Protein AF-A0A1B8UQZ3-F1 (afdb_monomer_lite)

Structure (mmCIF, N/CA/C/O backbone):
data_AF-A0A1B8UQZ3-F1
#
_entry.id   AF-A0A1B8UQZ3-F1
#
loop_
_atom_site.group_PDB
_atom_site.id
_atom_site.type_symbol
_atom_site.label_atom_id
_atom_site.label_alt_id
_atom_site.label_comp_id
_atom_site.label_asym_id
_atom_site.label_entity_id
_atom_site.label_seq_id
_atom_site.pdbx_PDB_ins_code
_atom_site.Cartn_x
_atom_site.Cartn_y
_atom_site.Cartn_z
_atom_site.occupancy
_atom_site.B_iso_or_equiv
_atom_site.auth_seq_id
_atom_site.auth_comp_id
_atom_site.auth_asym_id
_atom_site.auth_atom_id
_atom_site.pdbx_PDB_model_num
ATOM 1 N N . MET A 1 1 ? 7.561 -4.300 4.287 1.00 76.69 1 MET A N 1
ATOM 2 C CA . MET A 1 1 ? 6.943 -2.955 4.204 1.00 76.69 1 MET A CA 1
ATOM 3 C C . MET A 1 1 ? 7.929 -1.816 4.407 1.00 76.69 1 MET A C 1
ATOM 5 O O . MET A 1 1 ? 7.969 -0.948 3.551 1.00 76.69 1 MET A O 1
ATOM 9 N N . ALA A 1 2 ? 8.759 -1.813 5.456 1.00 89.25 2 ALA A N 1
ATOM 10 C CA . ALA A 1 2 ? 9.695 -0.706 5.702 1.00 89.25 2 ALA A CA 1
ATOM 11 C C . ALA A 1 2 ? 10.657 -0.414 4.528 1.00 89.25 2 ALA A C 1
ATOM 13 O O . ALA A 1 2 ? 10.803 0.741 4.146 1.00 89.25 2 ALA A O 1
ATOM 14 N N . VAL A 1 3 ? 11.241 -1.450 3.911 1.00 94.75 3 VAL A N 1
ATOM 15 C CA . VAL A 1 3 ? 12.151 -1.290 2.758 1.00 94.75 3 VAL A CA 1
ATOM 16 C C . VAL A 1 3 ? 11.428 -0.699 1.546 1.00 94.75 3 VAL A C 1
ATOM 18 O O . VAL A 1 3 ? 11.882 0.295 0.997 1.00 94.75 3 VAL A O 1
ATOM 21 N N . VAL A 1 4 ? 10.265 -1.249 1.174 1.00 95.06 4 VAL A N 1
ATOM 22 C CA . VAL A 1 4 ? 9.441 -0.718 0.070 1.00 95.06 4 VAL A CA 1
ATOM 23 C C . VAL A 1 4 ? 9.093 0.749 0.314 1.00 95.06 4 VAL A C 1
ATOM 25 O O . VAL A 1 4 ? 9.246 1.568 -0.582 1.00 95.06 4 VAL A O 1
ATOM 28 N N . ASN A 1 5 ? 8.711 1.105 1.542 1.00 94.31 5 ASN A N 1
ATOM 29 C CA . ASN A 1 5 ? 8.406 2.485 1.909 1.00 94.31 5 ASN A CA 1
ATOM 30 C C . ASN A 1 5 ? 9.618 3.421 1.766 1.00 94.31 5 ASN A C 1
ATOM 32 O O . ASN A 1 5 ? 9.499 4.495 1.183 1.00 94.31 5 ASN A O 1
ATOM 36 N N . ALA A 1 6 ? 10.790 3.006 2.255 1.00 94.00 6 ALA A N 1
ATOM 37 C CA . ALA A 1 6 ? 12.022 3.788 2.145 1.00 94.00 6 ALA A CA 1
ATOM 38 C C . ALA A 1 6 ? 12.474 3.995 0.688 1.00 94.00 6 ALA A C 1
ATOM 40 O O . ALA A 1 6 ? 13.054 5.028 0.370 1.00 94.00 6 ALA A O 1
ATOM 41 N N . LEU A 1 7 ? 12.193 3.029 -0.191 1.00 96.06 7 LEU A N 1
ATOM 42 C CA . LEU A 1 7 ? 12.592 3.036 -1.602 1.00 96.06 7 LEU A CA 1
ATOM 43 C C . LEU A 1 7 ? 11.508 3.585 -2.553 1.00 96.06 7 LEU A C 1
ATOM 45 O O . LEU A 1 7 ? 11.683 3.561 -3.772 1.00 96.06 7 LEU A O 1
ATOM 49 N N . SER A 1 8 ? 10.391 4.078 -2.014 1.00 95.81 8 SER A N 1
ATOM 50 C CA . SER A 1 8 ? 9.296 4.673 -2.787 1.00 95.81 8 SER A CA 1
ATOM 51 C C . SER A 1 8 ? 9.330 6.198 -2.702 1.00 95.81 8 SER A C 1
ATOM 53 O O . SER A 1 8 ? 9.510 6.755 -1.617 1.00 95.81 8 SER A O 1
ATOM 55 N N . SER A 1 9 ? 9.074 6.901 -3.809 1.00 96.81 9 SER A N 1
ATOM 56 C CA . SER A 1 9 ? 8.877 8.356 -3.762 1.00 96.81 9 SER A CA 1
ATOM 57 C C . SER A 1 9 ? 7.618 8.702 -2.969 1.00 96.81 9 SER A C 1
ATOM 59 O O . SER A 1 9 ? 7.627 9.631 -2.163 1.00 96.81 9 SER A O 1
ATOM 61 N N . ASN A 1 10 ? 6.554 7.919 -3.158 1.00 97.62 10 ASN A N 1
ATOM 62 C CA . ASN A 1 10 ? 5.257 8.067 -2.513 1.00 97.62 10 ASN A CA 1
ATOM 63 C C . ASN A 1 10 ? 4.715 6.688 -2.141 1.00 97.62 10 ASN A C 1
ATOM 65 O O . ASN A 1 10 ? 4.817 5.751 -2.930 1.00 97.62 10 ASN A O 1
ATOM 69 N N . LEU A 1 11 ? 4.099 6.576 -0.968 1.00 98.31 11 LEU A N 1
ATOM 70 C CA . LEU A 1 11 ? 3.391 5.370 -0.552 1.00 98.31 11 LEU A CA 1
ATOM 71 C C . LEU A 1 11 ? 2.151 5.749 0.258 1.00 98.31 11 LEU A C 1
ATOM 73 O O . LEU A 1 11 ? 2.229 6.564 1.174 1.00 98.31 11 LEU A O 1
ATOM 77 N N . SER A 1 12 ? 1.015 5.139 -0.056 1.00 98.19 12 SER A N 1
ATOM 78 C CA . SER A 1 12 ? -0.239 5.260 0.686 1.00 98.19 12 SER A CA 1
ATOM 79 C C . SER A 1 12 ? -0.641 3.894 1.226 1.00 98.19 12 SER A C 1
ATOM 81 O O . SER A 1 12 ? -0.676 2.911 0.487 1.00 98.19 12 SER A O 1
ATOM 83 N N . VAL A 1 13 ? -0.959 3.841 2.518 1.00 98.00 13 VAL A N 1
ATOM 84 C CA . VAL A 1 13 ? -1.542 2.662 3.165 1.00 98.00 13 VAL A CA 1
ATOM 85 C C . VAL A 1 13 ? -2.982 2.981 3.521 1.00 98.00 13 VAL A C 1
ATOM 87 O O . VAL A 1 13 ? -3.230 3.963 4.222 1.00 98.00 13 VAL A O 1
ATOM 90 N N . GLU A 1 14 ? -3.909 2.139 3.076 1.00 98.25 14 GLU A N 1
ATOM 91 C CA . GLU A 1 14 ? -5.312 2.170 3.475 1.00 98.25 14 GLU A CA 1
ATOM 92 C C . GLU A 1 14 ? -5.671 0.881 4.215 1.00 98.25 14 GLU A C 1
ATOM 94 O O . GLU A 1 14 ? -5.427 -0.218 3.723 1.00 98.25 14 GLU A O 1
ATOM 99 N N . ILE A 1 15 ? -6.247 1.009 5.407 1.00 98.38 15 ILE A N 1
ATOM 100 C CA . ILE A 1 15 ? -6.627 -0.113 6.268 1.00 98.38 15 ILE A CA 1
ATOM 101 C C . ILE A 1 15 ? -8.135 -0.045 6.483 1.00 98.38 15 ILE A C 1
ATOM 103 O O . ILE A 1 15 ? -8.643 0.943 7.011 1.00 98.38 15 ILE A O 1
ATOM 107 N N . ARG A 1 16 ? -8.849 -1.098 6.091 1.00 98.50 16 ARG A N 1
ATOM 108 C CA . ARG A 1 16 ? -10.289 -1.274 6.297 1.00 98.50 16 ARG A CA 1
ATOM 109 C C . ARG A 1 16 ? -10.491 -2.188 7.500 1.00 98.50 16 ARG A C 1
ATOM 111 O O . ARG A 1 16 ? -10.134 -3.366 7.447 1.00 98.50 16 ARG A O 1
ATOM 118 N N . ARG A 1 17 ? -10.979 -1.637 8.613 1.00 97.62 17 ARG A N 1
ATOM 119 C CA . ARG A 1 17 ? -11.173 -2.364 9.878 1.00 97.62 17 ARG A CA 1
ATOM 120 C C . ARG A 1 17 ? -12.219 -1.667 10.747 1.00 97.62 17 ARG A C 1
ATOM 122 O O . ARG A 1 17 ? -12.286 -0.444 10.758 1.00 97.62 17 ARG A O 1
ATOM 129 N N . GLU A 1 18 ? -13.010 -2.443 11.493 1.00 96.81 18 GLU A N 1
ATOM 130 C CA . GLU A 1 18 ? -13.987 -1.920 12.472 1.00 96.81 18 GLU A CA 1
ATOM 131 C C . GLU A 1 18 ? -14.958 -0.893 11.863 1.00 96.81 18 GLU A C 1
ATOM 133 O O . GLU A 1 18 ? -15.251 0.155 12.438 1.00 96.81 18 GLU A O 1
ATOM 138 N N . GLY A 1 19 ? -15.437 -1.176 10.649 1.00 97.75 19 GLY A N 1
ATOM 139 C CA . GLY A 1 19 ? -16.387 -0.311 9.953 1.00 97.75 19 GLY A CA 1
ATOM 140 C C . GLY A 1 19 ? -15.780 0.964 9.356 1.00 97.75 19 GLY A C 1
ATOM 141 O O . GLY A 1 19 ? -16.520 1.822 8.874 1.00 97.75 19 GLY A O 1
ATOM 142 N N . ARG A 1 20 ? -14.452 1.142 9.415 1.00 98.44 20 ARG A N 1
ATOM 143 C CA . ARG A 1 20 ? -13.755 2.386 9.054 1.00 98.44 20 ARG A CA 1
ATOM 144 C C . ARG A 1 20 ? -12.598 2.146 8.092 1.00 98.44 20 ARG A C 1
ATOM 146 O O . ARG A 1 20 ? -11.953 1.100 8.111 1.00 98.44 20 ARG A O 1
ATOM 153 N N . VAL A 1 21 ? -12.322 3.159 7.275 1.00 98.56 21 VAL A N 1
ATOM 154 C CA . VAL A 1 21 ? -11.137 3.233 6.417 1.00 98.56 21 VAL A CA 1
ATOM 155 C C . VAL A 1 21 ? -10.142 4.192 7.054 1.00 98.56 21 VAL A C 1
ATOM 157 O O . VAL A 1 21 ? -10.431 5.377 7.221 1.00 98.56 21 VAL A O 1
ATOM 160 N N . PHE A 1 22 ? -8.964 3.692 7.397 1.00 98.50 22 PHE A N 1
ATOM 161 C CA . PHE A 1 22 ? -7.845 4.477 7.901 1.00 98.50 22 PHE A CA 1
ATOM 162 C C . PHE A 1 22 ? -6.816 4.665 6.795 1.00 98.50 22 PHE A C 1
ATOM 164 O O . PHE A 1 22 ? -6.546 3.726 6.056 1.00 98.50 22 PHE A O 1
ATOM 171 N N . ARG A 1 23 ? -6.210 5.849 6.695 1.00 98.38 23 ARG A N 1
ATOM 172 C CA . ARG A 1 23 ? -5.170 6.139 5.706 1.00 98.38 23 ARG A CA 1
ATOM 173 C C . ARG A 1 23 ? -3.972 6.843 6.314 1.00 98.38 23 ARG A C 1
ATOM 175 O O . ARG A 1 23 ? -4.125 7.742 7.145 1.00 98.38 23 ARG A O 1
ATOM 182 N N . GLN A 1 24 ? -2.788 6.469 5.846 1.00 98.38 24 GLN A N 1
ATOM 183 C CA . GLN A 1 24 ? -1.543 7.177 6.112 1.00 98.38 24 GLN A CA 1
ATOM 184 C C . GLN A 1 24 ? -0.697 7.232 4.841 1.00 98.38 24 GLN A C 1
ATOM 186 O O . GLN A 1 24 ? -0.558 6.232 4.138 1.00 98.38 24 GLN A O 1
ATOM 191 N N . ASP A 1 25 ? -0.139 8.406 4.556 1.00 98.31 25 ASP A N 1
ATOM 192 C CA . ASP A 1 25 ? 0.711 8.633 3.389 1.00 98.31 25 ASP A CA 1
ATOM 193 C C . ASP A 1 25 ? 2.155 8.878 3.825 1.00 98.31 25 ASP A C 1
ATOM 195 O O . ASP A 1 25 ? 2.419 9.440 4.894 1.00 98.31 25 ASP A O 1
ATOM 199 N N . TYR A 1 26 ? 3.082 8.476 2.967 1.00 98.12 26 TYR A N 1
ATOM 200 C CA . TYR A 1 26 ? 4.517 8.562 3.160 1.00 98.12 26 TYR A CA 1
ATOM 201 C C . TYR A 1 26 ? 5.181 9.143 1.914 1.00 98.12 26 TYR A C 1
ATOM 203 O O . TYR A 1 26 ? 4.725 8.931 0.787 1.00 98.12 26 TYR A O 1
ATOM 211 N N . LYS A 1 27 ? 6.290 9.851 2.128 1.00 97.31 27 LYS A N 1
ATOM 212 C CA . LYS A 1 27 ? 7.187 10.331 1.077 1.00 97.31 27 LYS A CA 1
ATOM 213 C C . LYS A 1 27 ? 8.607 9.921 1.439 1.00 97.31 27 LYS A C 1
ATOM 215 O O . LYS A 1 27 ? 9.089 10.329 2.494 1.00 97.31 27 LYS A O 1
ATOM 220 N N . GLN A 1 28 ? 9.243 9.095 0.606 1.00 95.44 28 GLN A N 1
ATOM 221 C CA . GLN A 1 28 ? 10.592 8.561 0.856 1.00 95.44 28 GLN A CA 1
ATOM 222 C C . GLN A 1 28 ? 10.744 7.978 2.276 1.00 95.44 28 GLN A C 1
ATOM 224 O O . GLN A 1 28 ? 11.660 8.318 3.021 1.00 95.44 28 GLN A O 1
ATOM 229 N N . GLY A 1 29 ? 9.780 7.153 2.697 1.00 94.31 29 GLY A N 1
ATOM 230 C CA . GLY A 1 29 ? 9.755 6.536 4.027 1.00 94.31 29 GLY A CA 1
ATOM 231 C C . GLY A 1 29 ? 9.209 7.406 5.166 1.00 94.31 29 GLY A C 1
ATOM 232 O O . GLY A 1 29 ? 8.873 6.874 6.224 1.00 94.31 29 GLY A O 1
ATOM 233 N N . ILE A 1 30 ? 9.067 8.720 4.972 1.00 97.12 30 ILE A N 1
ATOM 234 C CA . ILE A 1 30 ? 8.688 9.659 6.034 1.00 97.12 30 ILE A CA 1
ATOM 235 C C . ILE A 1 30 ? 7.160 9.830 6.068 1.00 97.12 30 ILE A C 1
ATOM 237 O O . ILE A 1 30 ? 6.578 10.174 5.036 1.00 97.12 30 ILE A O 1
ATOM 241 N N . PRO A 1 31 ? 6.486 9.644 7.220 1.00 97.50 31 PRO A N 1
ATOM 242 C CA . PRO A 1 31 ? 5.059 9.931 7.367 1.00 97.50 31 PRO A CA 1
ATOM 243 C C . PRO A 1 31 ? 4.714 11.383 7.018 1.00 97.50 31 PRO A C 1
ATOM 245 O O . PRO A 1 31 ? 5.352 12.307 7.514 1.00 97.50 31 PRO A O 1
ATOM 248 N N . GLN A 1 32 ? 3.664 11.596 6.227 1.00 98.12 32 GLN A N 1
ATOM 249 C CA . GLN A 1 32 ? 3.180 12.932 5.841 1.00 98.12 32 GLN A CA 1
ATOM 250 C C . GLN A 1 32 ? 2.078 13.465 6.771 1.00 98.12 32 GLN A C 1
ATOM 252 O O . GLN A 1 32 ? 1.382 14.427 6.460 1.00 98.12 32 GLN A O 1
ATOM 257 N N . GLY A 1 33 ? 1.893 12.821 7.922 1.00 96.12 33 GLY A N 1
ATOM 258 C CA . GLY A 1 33 ? 0.878 13.167 8.903 1.00 96.12 33 GLY A CA 1
ATOM 259 C C . GLY A 1 33 ? 0.566 11.996 9.824 1.00 96.12 33 GLY A C 1
ATOM 260 O O . GLY A 1 33 ? 1.172 10.923 9.741 1.00 96.12 33 GLY A O 1
ATOM 261 N N . ARG A 1 34 ? -0.404 12.215 10.711 1.00 96.94 34 ARG A N 1
ATOM 262 C CA . ARG A 1 34 ? -0.961 11.152 11.553 1.00 96.94 34 ARG A CA 1
ATOM 263 C C . ARG A 1 34 ? -1.906 10.271 10.735 1.00 96.94 34 ARG A C 1
ATOM 265 O O . ARG A 1 34 ? -2.471 10.715 9.735 1.00 96.94 34 ARG A O 1
ATOM 272 N N . LEU A 1 35 ? -2.098 9.039 11.198 1.00 96.81 35 LEU A N 1
ATOM 273 C CA . LEU A 1 35 ? -3.144 8.153 10.695 1.00 96.81 35 LEU A CA 1
ATOM 274 C C . LEU A 1 35 ? -4.502 8.857 10.809 1.00 96.81 35 LEU A C 1
ATOM 276 O O . LEU A 1 35 ? -4.845 9.375 11.875 1.00 96.81 35 LEU A O 1
ATOM 280 N N . ARG A 1 36 ? -5.267 8.879 9.718 1.00 97.88 36 ARG A N 1
ATOM 281 C CA . ARG A 1 36 ? -6.573 9.546 9.654 1.00 97.88 36 ARG A CA 1
ATOM 282 C C . ARG A 1 36 ? -7.664 8.578 9.229 1.00 97.88 36 ARG A C 1
ATOM 284 O O . ARG A 1 36 ? -7.423 7.707 8.401 1.00 97.88 36 ARG A O 1
ATOM 291 N N . THR A 1 37 ? -8.867 8.756 9.765 1.00 98.12 37 THR A N 1
ATOM 292 C CA . THR A 1 37 ? -10.060 8.067 9.254 1.00 98.12 37 THR A CA 1
ATOM 293 C C . THR A 1 37 ? -10.549 8.823 8.022 1.00 98.12 37 THR A C 1
ATOM 295 O O . THR A 1 37 ? -10.768 10.029 8.107 1.00 98.12 37 THR A O 1
ATOM 298 N N . ILE A 1 38 ? -10.688 8.137 6.888 1.00 97.69 38 ILE A N 1
ATOM 299 C CA . ILE A 1 38 ? -11.084 8.733 5.601 1.00 97.69 38 ILE A CA 1
ATOM 300 C C . ILE A 1 38 ? -12.459 8.269 5.108 1.00 97.69 38 ILE A C 1
ATOM 302 O O . ILE A 1 38 ? -12.932 8.764 4.092 1.00 97.69 38 ILE A O 1
ATOM 306 N N . GLY A 1 39 ? -13.110 7.340 5.811 1.00 97.31 39 GLY A N 1
ATOM 307 C CA . GLY A 1 39 ? -14.440 6.867 5.438 1.00 97.31 39 GLY A CA 1
ATOM 308 C C . GLY A 1 39 ? -14.946 5.715 6.298 1.00 97.31 39 GLY A C 1
ATOM 309 O O . GLY A 1 39 ? -14.274 5.269 7.231 1.00 97.31 39 GLY A O 1
ATOM 310 N N . ILE A 1 40 ? -16.137 5.235 5.948 1.00 98.00 40 ILE A N 1
ATOM 311 C CA . ILE A 1 40 ? -16.758 4.021 6.487 1.00 98.00 40 ILE A CA 1
ATOM 312 C C . ILE A 1 40 ? -16.713 2.909 5.436 1.00 98.00 40 ILE A C 1
ATOM 314 O O . ILE A 1 40 ? -16.678 3.184 4.240 1.00 98.00 40 ILE A O 1
ATOM 318 N N . THR A 1 41 ? -16.691 1.654 5.868 1.00 98.00 41 THR A N 1
ATOM 319 C CA . THR A 1 41 ? -16.650 0.484 4.977 1.00 98.00 41 THR A CA 1
ATOM 320 C C . THR A 1 41 ? -17.252 -0.727 5.681 1.00 9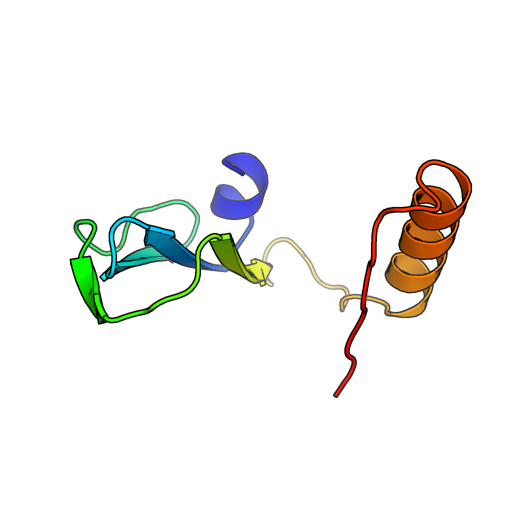8.00 41 THR A C 1
ATOM 322 O O . THR A 1 41 ? -17.189 -0.811 6.904 1.00 98.00 41 THR A O 1
ATOM 325 N N . GLN A 1 42 ? -17.845 -1.649 4.925 1.00 97.75 42 GLN A N 1
ATOM 326 C CA . GLN A 1 42 ? -18.270 -2.956 5.444 1.00 97.75 42 GLN A CA 1
ATOM 327 C C . GLN A 1 42 ? -17.196 -4.032 5.234 1.00 97.75 42 GLN A C 1
ATOM 329 O O . GLN A 1 42 ? -17.283 -5.112 5.814 1.00 97.75 42 GLN A O 1
ATOM 334 N N . ASP A 1 43 ? -16.166 -3.717 4.449 1.00 97.31 43 ASP A N 1
ATOM 335 C CA . ASP A 1 43 ? -15.103 -4.642 4.097 1.00 97.31 43 ASP A CA 1
ATOM 336 C C . ASP A 1 43 ? -13.971 -4.609 5.123 1.00 97.31 43 ASP A C 1
ATOM 338 O O . ASP A 1 43 ? -13.829 -3.686 5.935 1.00 97.31 43 ASP A O 1
ATOM 342 N N . THR A 1 44 ? -13.106 -5.614 5.040 1.00 98.19 44 THR A N 1
ATOM 343 C CA . THR A 1 44 ? -11.840 -5.641 5.769 1.00 98.19 44 THR A CA 1
ATOM 344 C C . THR A 1 44 ? -10.679 -5.852 4.812 1.00 9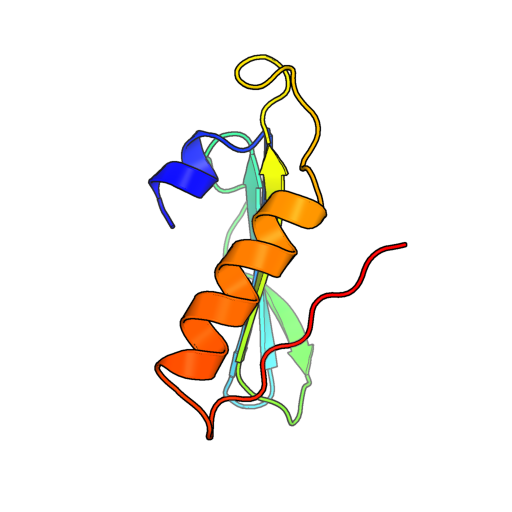8.19 44 THR A C 1
ATOM 346 O O . THR A 1 44 ? -10.847 -6.400 3.725 1.00 98.19 44 THR A O 1
ATOM 349 N N . GLY A 1 45 ? -9.493 -5.393 5.200 1.00 97.75 45 GLY A N 1
ATOM 350 C CA . GLY A 1 45 ? -8.277 -5.618 4.428 1.00 97.75 45 GLY A C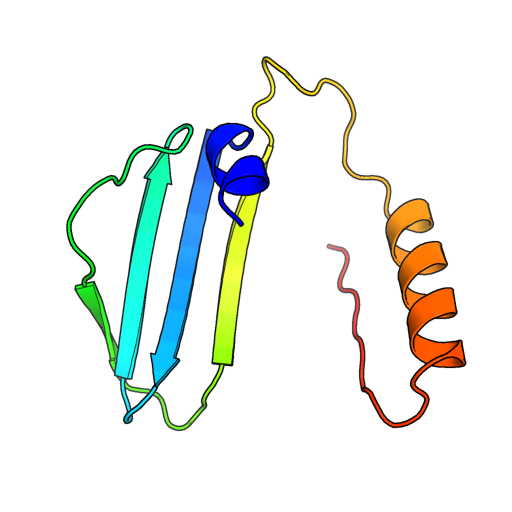A 1
ATOM 351 C C . GLY A 1 45 ? -7.340 -4.423 4.424 1.00 97.75 45 GLY A C 1
ATOM 352 O O . GLY A 1 45 ? -7.605 -3.386 5.034 1.00 97.75 45 GLY A O 1
ATOM 353 N N . THR A 1 46 ? -6.236 -4.580 3.705 1.00 97.88 46 THR A N 1
ATOM 354 C CA . THR A 1 46 ? -5.186 -3.569 3.596 1.00 97.88 46 THR A CA 1
ATOM 355 C C . THR A 1 46 ? -4.866 -3.351 2.128 1.00 97.88 46 THR A C 1
ATOM 357 O O . THR A 1 46 ? -4.614 -4.308 1.401 1.00 97.88 46 THR A O 1
ATOM 360 N N . SER A 1 47 ? -4.842 -2.095 1.701 1.00 97.50 47 SER A N 1
ATOM 361 C CA . SER A 1 47 ? -4.387 -1.692 0.375 1.00 97.50 47 SER A CA 1
ATOM 362 C C . SER A 1 47 ? -3.108 -0.879 0.523 1.00 97.50 47 SER A C 1
ATOM 364 O O . SER A 1 47 ? -3.012 -0.002 1.383 1.00 97.50 47 SER A O 1
ATOM 366 N N . ILE A 1 48 ? -2.116 -1.185 -0.308 1.00 97.69 48 ILE A N 1
ATOM 367 C CA . ILE A 1 48 ? -0.855 -0.450 -0.363 1.00 97.69 48 ILE A CA 1
ATOM 368 C C . ILE A 1 48 ? -0.661 -0.003 -1.802 1.00 97.69 48 ILE A C 1
ATOM 370 O O . ILE A 1 48 ? -0.580 -0.834 -2.702 1.00 97.69 48 ILE A O 1
ATOM 374 N N . THR A 1 49 ? -0.558 1.305 -1.994 1.00 97.31 49 THR A N 1
ATOM 375 C CA . THR A 1 49 ? -0.262 1.920 -3.288 1.00 97.31 49 THR A CA 1
ATOM 376 C C . THR A 1 49 ? 1.071 2.628 -3.162 1.00 97.31 49 THR A C 1
ATOM 378 O O . THR A 1 49 ? 1.247 3.431 -2.248 1.00 97.31 49 THR A O 1
ATOM 381 N N . PHE A 1 50 ? 2.023 2.349 -4.046 1.00 97.00 50 PHE A N 1
ATOM 382 C CA . PHE A 1 50 ? 3.336 2.983 -3.997 1.00 97.00 50 PHE A CA 1
ATOM 383 C C . PHE A 1 50 ? 3.844 3.335 -5.390 1.00 97.00 50 PHE A C 1
ATOM 385 O O . PHE A 1 50 ? 3.471 2.708 -6.378 1.00 97.00 50 PHE A O 1
ATOM 392 N N . LEU A 1 51 ? 4.710 4.343 -5.437 1.00 95.94 51 LEU A N 1
ATOM 393 C CA . LEU A 1 51 ? 5.454 4.750 -6.619 1.00 95.94 51 LEU A CA 1
ATOM 394 C C . LEU A 1 51 ? 6.951 4.582 -6.319 1.00 95.94 51 LEU A C 1
ATOM 396 O O . LEU A 1 51 ? 7.432 5.225 -5.378 1.00 95.94 51 LEU A O 1
ATOM 400 N N . PRO A 1 52 ? 7.689 3.730 -7.057 1.00 96.12 52 PRO A N 1
ATOM 401 C CA . PRO A 1 52 ? 9.135 3.596 -6.891 1.00 96.12 52 PRO A CA 1
ATOM 402 C C . PRO A 1 52 ? 9.857 4.943 -7.024 1.00 96.12 52 PRO A C 1
ATOM 404 O O . PRO A 1 52 ? 9.450 5.799 -7.808 1.00 96.12 52 PRO A O 1
ATOM 407 N N . ASP A 1 53 ? 10.936 5.155 -6.266 1.00 95.75 53 ASP A N 1
ATOM 408 C CA . ASP A 1 53 ? 11.739 6.371 -6.427 1.00 95.75 53 ASP A CA 1
ATOM 409 C C . ASP A 1 53 ? 12.527 6.326 -7.748 1.00 95.75 53 ASP A C 1
ATOM 411 O O . ASP A 1 53 ? 13.492 5.573 -7.881 1.00 95.75 53 ASP A O 1
ATOM 415 N N . ASN A 1 54 ? 12.150 7.176 -8.708 1.00 94.06 54 ASN A N 1
ATOM 416 C CA . ASN A 1 54 ? 12.784 7.264 -10.031 1.00 94.06 54 ASN A CA 1
ATOM 417 C C . ASN A 1 54 ? 14.274 7.664 -9.995 1.00 94.06 54 ASN A C 1
ATOM 419 O O . ASN A 1 54 ? 14.979 7.544 -10.998 1.00 94.06 54 ASN A O 1
ATOM 423 N N . LYS A 1 55 ? 14.787 8.165 -8.861 1.00 93.69 55 LYS A N 1
ATOM 424 C CA . LYS A 1 55 ? 16.231 8.399 -8.680 1.00 93.69 55 LYS A CA 1
ATOM 425 C C . LYS A 1 55 ? 16.991 7.100 -8.417 1.00 93.69 55 LYS A C 1
ATOM 427 O O . LYS A 1 55 ? 18.177 7.022 -8.734 1.00 93.69 55 LYS A O 1
ATOM 432 N N . LEU A 1 56 ? 16.317 6.110 -7.8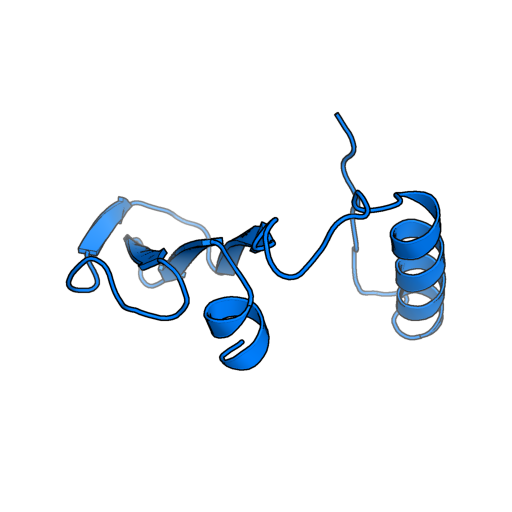34 1.00 93.25 56 LEU A N 1
ATOM 433 C CA . LEU A 1 56 ? 16.869 4.803 -7.477 1.00 93.25 56 LEU A CA 1
ATOM 434 C C . LEU A 1 56 ? 16.557 3.750 -8.547 1.00 93.25 56 LEU A C 1
ATOM 436 O O . LEU A 1 56 ? 17.424 2.947 -8.883 1.00 93.25 56 LEU A O 1
ATOM 440 N N . PHE A 1 57 ? 15.352 3.785 -9.118 1.00 94.12 57 PHE A N 1
ATOM 441 C CA . PHE A 1 57 ? 14.886 2.846 -10.135 1.00 94.12 57 PHE A CA 1
ATOM 442 C C . PHE A 1 57 ? 14.670 3.560 -11.465 1.00 94.12 57 PHE A C 1
ATOM 444 O O . PHE A 1 57 ? 13.984 4.572 -11.533 1.00 94.12 57 PHE A O 1
ATOM 451 N N . ARG A 1 58 ? 15.262 3.027 -12.537 1.00 91.12 58 ARG A N 1
ATOM 452 C CA . ARG A 1 58 ? 15.155 3.596 -13.895 1.00 91.12 58 ARG A CA 1
ATOM 453 C C . ARG A 1 58 ? 14.295 2.763 -14.841 1.00 91.12 58 ARG A C 1
ATOM 455 O O . ARG A 1 58 ? 13.981 3.226 -15.930 1.00 91.12 58 ARG A O 1
ATOM 462 N N . LEU A 1 59 ? 13.970 1.537 -14.443 1.00 89.88 59 LEU A N 1
ATOM 463 C CA . LEU A 1 59 ? 13.178 0.603 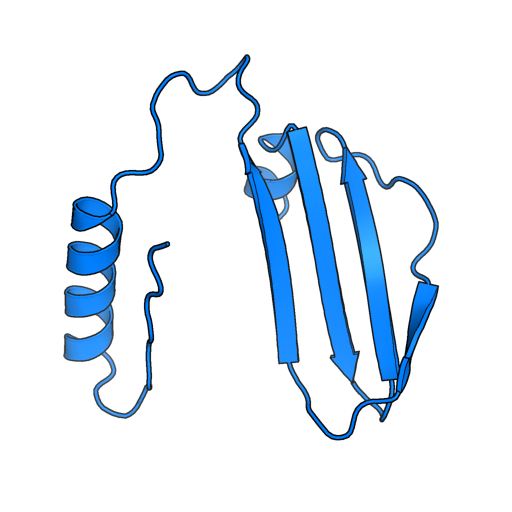-15.231 1.00 89.88 59 LEU A CA 1
ATOM 464 C C . LEU A 1 59 ? 11.719 0.666 -14.784 1.00 89.88 59 LEU A C 1
ATOM 466 O O . LEU A 1 59 ? 11.435 0.852 -13.598 1.00 89.88 59 LEU A O 1
ATOM 470 N N . ALA A 1 60 ? 10.814 0.517 -15.748 1.00 88.88 60 ALA A N 1
ATOM 471 C CA . ALA A 1 60 ? 9.397 0.357 -15.473 1.00 88.88 60 ALA A CA 1
ATOM 472 C C . ALA A 1 60 ? 9.121 -1.018 -14.845 1.00 88.88 60 ALA A C 1
ATOM 474 O O . ALA A 1 60 ? 9.945 -1.930 -14.908 1.00 88.88 60 ALA A O 1
ATOM 475 N N . ILE A 1 61 ? 7.946 -1.158 -14.238 1.00 90.56 61 ILE A N 1
ATOM 476 C CA . ILE A 1 61 ? 7.463 -2.454 -13.764 1.00 90.56 61 ILE A CA 1
ATOM 477 C C . ILE A 1 61 ? 7.049 -3.276 -14.987 1.00 90.56 61 ILE A C 1
ATOM 479 O O . ILE A 1 61 ? 6.219 -2.836 -15.777 1.00 90.56 61 ILE A O 1
ATOM 483 N N . GLU A 1 62 ? 7.620 -4.467 -15.128 1.00 93.56 62 GLU A N 1
ATOM 484 C CA . GLU A 1 62 ? 7.316 -5.380 -16.229 1.00 93.56 62 GLU A CA 1
ATOM 485 C C . GLU A 1 62 ? 6.205 -6.355 -15.821 1.00 93.56 62 GLU A C 1
ATOM 487 O O . GLU A 1 62 ? 6.349 -7.121 -14.863 1.00 93.56 62 GLU A O 1
ATOM 492 N N . TYR A 1 63 ? 5.092 -6.334 -16.559 1.00 93.94 63 TYR A N 1
ATOM 493 C CA . TYR A 1 63 ? 3.924 -7.179 -16.290 1.00 93.94 63 TYR A CA 1
ATOM 494 C C . TYR A 1 63 ? 4.262 -8.675 -16.305 1.00 93.94 63 TYR A C 1
ATOM 496 O O . TYR A 1 63 ? 3.839 -9.407 -15.411 1.00 93.94 63 TYR A O 1
ATOM 504 N N . ASP A 1 64 ? 5.068 -9.123 -17.268 1.00 94.81 64 ASP A N 1
ATOM 505 C CA . ASP A 1 64 ? 5.393 -10.544 -17.441 1.00 94.81 64 ASP A CA 1
ATOM 506 C C . ASP A 1 64 ? 6.126 -11.128 -16.225 1.00 94.81 64 ASP A C 1
ATOM 508 O O . ASP A 1 64 ? 5.879 -12.271 -15.836 1.00 94.81 64 ASP A O 1
ATOM 512 N N . ILE A 1 65 ? 6.966 -10.323 -15.562 1.00 95.56 65 ILE A N 1
ATOM 513 C CA . ILE A 1 65 ? 7.653 -10.718 -14.325 1.00 95.56 65 ILE A CA 1
ATOM 514 C C . ILE A 1 65 ? 6.635 -10.934 -13.194 1.00 95.56 65 ILE A C 1
ATOM 516 O O . ILE A 1 65 ? 6.731 -11.910 -12.446 1.00 95.56 65 ILE A O 1
ATOM 520 N N . LEU A 1 66 ? 5.629 -10.059 -13.079 1.00 95.06 66 LEU A N 1
ATOM 521 C CA . LEU A 1 66 ? 4.561 -10.199 -12.085 1.00 95.06 66 LEU A CA 1
ATOM 522 C C . LEU A 1 66 ? 3.675 -11.415 -12.376 1.00 95.06 66 LEU A C 1
ATOM 524 O O . LEU A 1 66 ? 3.384 -12.192 -11.465 1.00 95.06 66 LEU A O 1
ATOM 528 N N . ALA A 1 67 ? 3.281 -11.606 -13.636 1.00 95.88 67 ALA A N 1
ATOM 529 C CA . ALA A 1 67 ? 2.458 -12.731 -14.065 1.00 95.88 67 ALA A CA 1
ATOM 530 C C . ALA A 1 67 ? 3.151 -14.076 -13.797 1.00 95.88 67 ALA A C 1
ATOM 532 O O . ALA A 1 67 ? 2.536 -14.992 -13.245 1.00 95.88 67 ALA A O 1
ATOM 533 N N . ALA A 1 68 ? 4.449 -14.179 -14.101 1.00 96.56 68 ALA A N 1
ATOM 534 C CA . ALA A 1 68 ? 5.245 -15.363 -13.793 1.00 96.56 68 ALA A CA 1
ATOM 535 C C . ALA A 1 68 ? 5.262 -15.666 -12.285 1.00 96.56 68 ALA A C 1
ATOM 537 O O . ALA A 1 68 ? 5.053 -16.813 -11.883 1.00 96.56 68 ALA A O 1
ATOM 538 N N . GLN A 1 69 ? 5.442 -14.644 -11.444 1.00 96.50 69 GLN A N 1
ATOM 539 C CA . GLN A 1 69 ? 5.449 -14.819 -9.993 1.00 96.50 69 GLN A CA 1
ATOM 540 C C . GLN A 1 69 ? 4.081 -15.255 -9.450 1.00 96.50 69 GLN A C 1
ATOM 542 O O . GLN A 1 69 ? 4.015 -16.131 -8.589 1.00 96.50 69 GLN A O 1
ATOM 547 N N . VAL A 1 70 ? 2.984 -14.687 -9.953 1.00 95.44 70 VAL A N 1
ATOM 548 C CA . VAL A 1 70 ? 1.629 -15.090 -9.544 1.00 95.44 70 VAL A CA 1
ATOM 549 C C . VAL A 1 70 ? 1.332 -16.535 -9.934 1.00 95.44 70 VAL A C 1
ATOM 551 O O . VAL A 1 70 ? 0.772 -17.266 -9.121 1.00 95.44 70 VAL A O 1
ATOM 554 N N . ASN A 1 71 ? 1.777 -16.992 -11.107 1.00 94.69 71 ASN A N 1
ATOM 555 C CA . ASN A 1 71 ? 1.624 -18.394 -11.510 1.00 94.69 71 ASN A CA 1
ATOM 556 C C . ASN A 1 71 ? 2.312 -19.360 -10.533 1.00 94.69 71 ASN A C 1
ATOM 558 O O . ASN A 1 71 ? 1.748 -20.401 -10.197 1.00 94.69 71 ASN A O 1
ATOM 562 N N . ILE A 1 72 ? 3.498 -18.999 -10.031 1.00 96.81 72 ILE A N 1
ATOM 563 C CA . ILE A 1 72 ? 4.205 -19.784 -9.008 1.00 96.81 72 ILE A CA 1
ATOM 564 C C . ILE A 1 72 ? 3.384 -19.844 -7.712 1.00 96.81 72 ILE A C 1
ATOM 566 O O . ILE A 1 72 ? 3.239 -20.916 -7.125 1.00 96.81 72 ILE A O 1
ATOM 570 N N . ILE A 1 73 ? 2.826 -18.712 -7.269 1.00 96.44 73 ILE A N 1
ATOM 571 C CA . ILE A 1 73 ? 2.043 -18.652 -6.026 1.00 96.44 73 ILE A CA 1
ATOM 572 C C . ILE A 1 73 ? 0.734 -19.443 -6.167 1.00 96.44 73 ILE A C 1
ATOM 574 O O . ILE A 1 73 ? 0.413 -20.216 -5.270 1.00 96.44 73 ILE A O 1
ATOM 578 N N . ASN A 1 74 ? 0.027 -19.328 -7.293 1.00 94.44 74 ASN A N 1
ATOM 579 C CA . ASN A 1 74 ? -1.195 -20.094 -7.560 1.00 94.44 74 ASN A CA 1
ATOM 58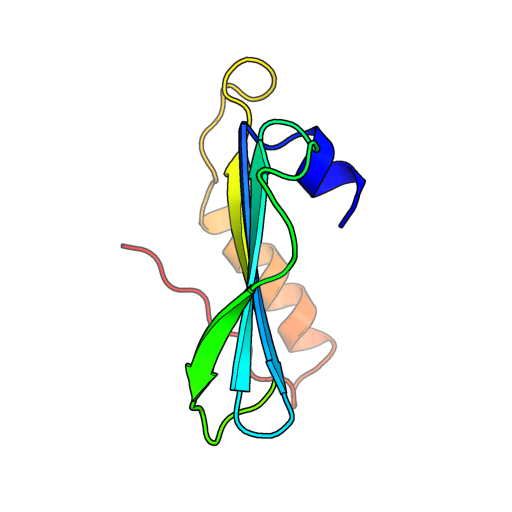0 C C . ASN A 1 74 ? -0.940 -21.608 -7.545 1.00 94.44 74 ASN A C 1
ATOM 582 O O . ASN A 1 74 ? -1.750 -22.365 -7.018 1.00 94.44 74 ASN A O 1
ATOM 586 N N . GLY A 1 75 ? 0.202 -22.059 -8.076 1.00 94.50 75 GLY A N 1
ATOM 587 C CA . GLY A 1 75 ? 0.589 -23.471 -8.015 1.00 94.50 75 GLY A CA 1
ATOM 588 C C . GLY A 1 75 ? 0.851 -23.969 -6.588 1.00 94.50 75 GLY A C 1
ATOM 589 O O . GLY A 1 75 ? 0.555 -25.120 -6.277 1.00 94.50 75 GLY A O 1
ATOM 590 N N . ALA A 1 76 ? 1.382 -23.110 -5.714 1.00 97.44 76 ALA A N 1
ATOM 591 C CA . ALA A 1 76 ? 1.644 -23.443 -4.313 1.00 97.44 76 ALA A CA 1
ATOM 592 C C . ALA A 1 76 ? 0.395 -23.338 -3.416 1.00 97.44 76 ALA A C 1
ATOM 594 O O . ALA A 1 76 ? 0.301 -24.054 -2.418 1.00 97.44 76 ALA A O 1
ATOM 595 N N . TYR A 1 77 ? -0.551 -22.460 -3.762 1.00 97.12 77 TYR A N 1
ATOM 596 C CA . TYR A 1 77 ? -1.742 -22.145 -2.969 1.00 97.12 77 TYR A CA 1
ATOM 597 C C . TYR A 1 77 ? -2.997 -22.091 -3.861 1.00 97.12 77 TYR A C 1
ATOM 599 O O . TYR A 1 77 ? -3.483 -21.003 -4.167 1.00 97.12 77 TYR A O 1
ATOM 607 N N . PRO A 1 78 ? -3.547 -23.245 -4.273 1.00 92.69 78 PRO A N 1
ATOM 608 C CA . PRO A 1 78 ? -4.616 -23.305 -5.275 1.00 92.69 78 PRO A CA 1
ATOM 609 C C . PRO A 1 78 ? -5.950 -22.695 -4.817 1.00 92.69 78 PRO A C 1
ATOM 611 O O . PRO A 1 78 ? -6.735 -22.254 -5.652 1.00 92.69 78 PRO A O 1
ATOM 614 N N . ASP A 1 79 ? -6.202 -22.633 -3.507 1.00 96.75 79 ASP A N 1
ATOM 615 C CA . ASP A 1 79 ? -7.423 -22.038 -2.944 1.00 96.75 79 ASP A CA 1
ATOM 616 C C . ASP A 1 79 ? -7.326 -20.509 -2.776 1.00 96.75 79 ASP A C 1
ATOM 618 O O . ASP A 1 79 ? -8.301 -19.851 -2.405 1.00 96.75 79 ASP A O 1
ATOM 622 N N . LEU A 1 80 ? -6.147 -19.922 -3.020 1.00 95.81 80 LEU A N 1
ATOM 623 C CA . LEU A 1 80 ? -5.932 -18.483 -2.923 1.00 95.81 80 LEU A CA 1
ATOM 624 C C . LEU A 1 80 ? -6.259 -17.817 -4.262 1.00 95.81 80 LEU A C 1
ATOM 626 O O . LEU A 1 80 ? -5.587 -18.042 -5.263 1.00 95.81 80 LEU A O 1
ATOM 630 N N . ASN A 1 81 ? -7.264 -16.942 -4.273 1.00 94.00 81 ASN A N 1
ATOM 631 C CA . ASN A 1 81 ? -7.572 -16.142 -5.453 1.00 94.00 81 ASN A CA 1
ATOM 632 C C . ASN A 1 81 ? -6.601 -14.954 -5.568 1.00 94.00 81 ASN A C 1
ATOM 634 O O . ASN A 1 81 ? -6.579 -14.083 -4.694 1.00 94.00 81 ASN A O 1
ATOM 638 N N . ILE A 1 82 ? -5.811 -14.917 -6.644 1.00 94.69 82 ILE A N 1
ATOM 639 C CA . ILE A 1 82 ? -4.846 -13.851 -6.934 1.00 94.69 82 ILE A CA 1
ATOM 640 C C . ILE A 1 82 ? -5.161 -13.249 -8.301 1.00 94.69 82 ILE A C 1
ATOM 642 O O . ILE A 1 82 ? -5.101 -13.934 -9.321 1.00 94.69 82 ILE A O 1
ATOM 646 N N . CYS A 1 83 ? -5.436 -11.945 -8.322 1.00 91.31 83 CYS A N 1
ATOM 647 C CA . CYS A 1 83 ? -5.734 -11.191 -9.537 1.00 91.31 83 CYS A CA 1
ATOM 648 C C . CYS A 1 83 ? -4.614 -10.193 -9.848 1.00 91.31 83 CYS A C 1
ATOM 650 O O . CYS A 1 83 ? -4.101 -9.527 -8.946 1.00 91.31 83 CYS A O 1
ATOM 652 N N . ILE A 1 84 ? -4.288 -10.042 -11.133 1.00 93.06 84 ILE A N 1
ATOM 653 C CA . ILE A 1 84 ? -3.447 -8.956 -11.646 1.00 93.06 84 ILE A CA 1
ATOM 654 C C . ILE A 1 84 ? -4.301 -8.122 -12.598 1.00 93.06 84 ILE A C 1
ATOM 656 O O . ILE A 1 84 ? -4.977 -8.669 -13.466 1.00 93.06 84 ILE A O 1
ATOM 660 N N . HIS A 1 85 ? -4.250 -6.804 -12.439 1.00 90.62 85 HIS A N 1
ATOM 661 C CA . HIS A 1 85 ? -4.885 -5.847 -13.339 1.00 90.62 85 HIS A CA 1
ATOM 662 C C . HIS A 1 85 ? -3.788 -5.020 -14.018 1.00 90.62 85 HIS A C 1
ATOM 664 O O . HIS A 1 85 ? -2.851 -4.585 -13.347 1.00 90.62 85 HIS A O 1
ATOM 670 N N . HIS A 1 86 ? -3.894 -4.825 -15.331 1.00 83.94 86 HIS A N 1
ATOM 671 C CA . HIS A 1 86 ? -3.000 -3.982 -16.123 1.00 83.94 86 HIS A CA 1
ATOM 672 C C . HIS A 1 86 ? -3.868 -3.035 -16.957 1.00 83.94 86 HIS A C 1
ATOM 674 O O . HIS A 1 86 ? -4.712 -3.510 -17.719 1.00 83.94 86 HIS A O 1
ATOM 680 N N . GLU A 1 87 ? -3.685 -1.727 -16.775 1.00 70.12 87 GLU A N 1
ATOM 681 C CA . GLU A 1 87 ? -4.311 -0.662 -17.578 1.00 70.12 87 GLU A CA 1
ATOM 682 C C . GLU A 1 87 ? -3.327 -0.124 -18.620 1.00 70.12 87 GLU A C 1
ATOM 684 O O . GLU A 1 87 ? -2.117 -0.046 -18.303 1.00 70.12 87 GLU A O 1
#

pLDDT: mean 95.3, std 4.29, range [70.12, 98.56]

Sequence (87 aa):
MAVVNALSSNLSVEIRREGRVFRQDYKQGIPQGRLRTIGITQDTGTSITFLPDNKLFRLAIEYDILAAQVNIINGAYPDLNICIHHE

Radius of gyration: 15.54 Å; chains: 1; bounding box: 35×37×30 Å

Foldseek 3Di:
DQVQLLQFQKKKKWFAPPQWIWIWIGGNSHTPDDIDTDGGDPDGDMDMDTHGDCVVDVDDDDPVVVVVVVVVVCVVPVPDDDDDDDD

Secondary structure (DSSP, 8-state):
-HHHHHTEEEEEEEEEETTEEEEEEEETTEESSS-EEEEE-S--EEEEEEEE-TTT--SPPPHHHHHHHHHHHHHH-TTS-------